Protein AF-A0A834HY02-F1 (afdb_monomer_lite)

Structure (mmCIF, N/CA/C/O backbone):
data_AF-A0A834HY02-F1
#
_entry.id   AF-A0A834HY02-F1
#
loop_
_atom_site.group_PDB
_atom_site.id
_atom_site.type_symbol
_atom_site.label_atom_id
_atom_site.label_alt_id
_atom_site.label_comp_id
_atom_site.label_asym_id
_atom_site.label_entity_id
_atom_site.label_seq_id
_atom_site.pdbx_PDB_ins_code
_atom_site.Cartn_x
_atom_site.Cartn_y
_atom_site.Cartn_z
_atom_site.occupancy
_atom_site.B_iso_or_equiv
_atom_site.auth_seq_id
_atom_site.auth_comp_id
_atom_site.auth_asym_id
_atom_site.auth_atom_id
_atom_site.pdbx_PDB_model_num
ATOM 1 N N . MET A 1 1 ? 18.602 -10.500 -2.495 1.00 50.47 1 MET A N 1
ATOM 2 C CA . MET A 1 1 ? 17.785 -9.323 -2.872 1.00 50.47 1 MET A CA 1
ATOM 3 C C . MET A 1 1 ? 16.300 -9.546 -2.580 1.00 50.47 1 MET A C 1
ATOM 5 O O . MET A 1 1 ? 15.779 -8.839 -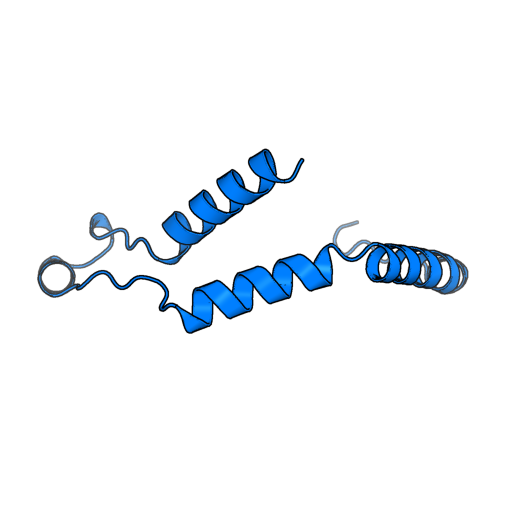1.733 1.00 50.47 1 MET A O 1
ATOM 9 N N . ARG A 1 2 ? 15.661 -10.591 -3.133 1.00 49.09 2 ARG A N 1
ATOM 10 C CA . ARG A 1 2 ? 14.237 -10.937 -2.904 1.00 49.09 2 ARG A CA 1
ATOM 11 C C . ARG A 1 2 ? 13.823 -11.092 -1.422 1.00 49.09 2 ARG A C 1
ATOM 13 O O . ARG A 1 2 ? 12.816 -10.540 -1.006 1.00 49.09 2 ARG A O 1
ATOM 20 N N . LEU A 1 3 ? 14.658 -11.728 -0.592 1.00 47.25 3 LEU A N 1
ATOM 21 C CA . LEU A 1 3 ? 14.387 -11.933 0.847 1.00 47.25 3 LEU A CA 1
ATOM 22 C C . LEU A 1 3 ? 14.375 -10.640 1.693 1.00 47.25 3 LEU A C 1
ATOM 24 O O . LEU A 1 3 ? 13.695 -10.578 2.712 1.00 47.25 3 LEU A O 1
ATOM 28 N N . ILE A 1 4 ? 15.117 -9.605 1.281 1.00 54.97 4 ILE A N 1
ATOM 29 C CA . ILE A 1 4 ? 15.173 -8.310 1.988 1.00 54.97 4 ILE A CA 1
ATOM 30 C C . ILE A 1 4 ? 13.954 -7.452 1.619 1.00 54.97 4 ILE A C 1
ATOM 32 O O . ILE A 1 4 ? 13.436 -6.709 2.445 1.00 54.97 4 ILE A O 1
ATOM 36 N N . PHE A 1 5 ? 13.462 -7.582 0.388 1.00 55.34 5 PHE A N 1
ATOM 37 C CA . PHE A 1 5 ? 12.284 -6.855 -0.078 1.00 55.34 5 PHE A CA 1
ATOM 38 C C . PHE A 1 5 ? 10.984 -7.439 0.481 1.00 55.34 5 PHE A 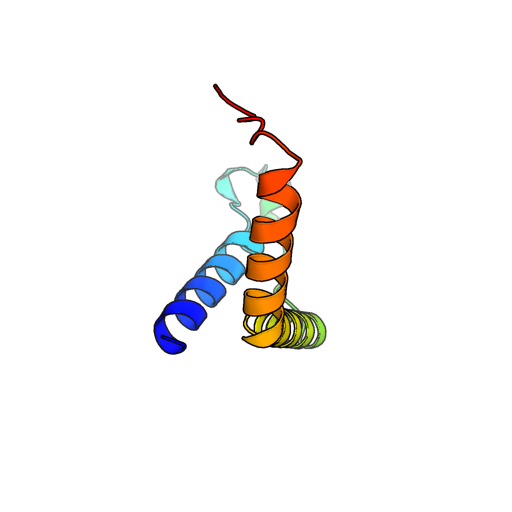C 1
ATOM 40 O O . PHE A 1 5 ? 10.117 -6.702 0.948 1.00 55.34 5 PHE A O 1
ATOM 47 N N . GLN A 1 6 ? 10.893 -8.767 0.551 1.00 58.19 6 GLN A N 1
ATOM 48 C CA . GLN A 1 6 ? 9.726 -9.463 1.091 1.00 58.19 6 GLN A CA 1
ATOM 49 C C . GLN A 1 6 ? 9.517 -9.166 2.590 1.00 58.19 6 GLN A C 1
ATOM 51 O O . GLN A 1 6 ? 8.382 -8.992 3.044 1.00 58.19 6 GLN A O 1
ATOM 56 N N . SER A 1 7 ? 10.602 -8.999 3.360 1.00 59.00 7 SER A N 1
ATOM 57 C CA . SER A 1 7 ? 10.527 -8.572 4.766 1.00 59.00 7 SER A CA 1
ATOM 58 C C . SER A 1 7 ? 10.067 -7.115 4.913 1.00 59.00 7 SER A C 1
ATOM 60 O O . SER A 1 7 ? 9.272 -6.806 5.803 1.00 59.00 7 SER A O 1
ATOM 62 N N . HIS A 1 8 ? 10.483 -6.229 4.003 1.00 64.00 8 HIS A N 1
ATOM 63 C CA . HIS A 1 8 ? 10.042 -4.834 3.971 1.00 64.00 8 HIS A CA 1
ATOM 64 C C . HIS A 1 8 ? 8.551 -4.709 3.627 1.00 64.00 8 HIS A C 1
ATOM 66 O O . HIS A 1 8 ? 7.822 -3.938 4.249 1.00 64.00 8 HIS A O 1
ATOM 72 N N . PHE A 1 9 ? 8.069 -5.522 2.689 1.00 65.56 9 PHE A N 1
ATOM 73 C CA . PHE A 1 9 ? 6.669 -5.525 2.274 1.00 65.56 9 PHE A CA 1
ATOM 74 C C . PHE A 1 9 ? 5.743 -6.092 3.355 1.00 65.56 9 PHE A C 1
ATOM 76 O O . PHE A 1 9 ? 4.676 -5.543 3.621 1.00 65.56 9 PHE A O 1
ATOM 83 N N . THR A 1 10 ? 6.185 -7.140 4.053 1.00 65.94 10 THR A N 1
ATOM 84 C CA . THR A 1 10 ? 5.461 -7.693 5.210 1.00 65.94 10 THR A CA 1
ATOM 85 C C . THR A 1 10 ? 5.339 -6.650 6.322 1.00 65.94 10 THR A C 1
ATOM 87 O O . THR A 1 10 ? 4.272 -6.476 6.909 1.00 65.94 10 THR A O 1
ATOM 90 N N . LYS A 1 11 ? 6.410 -5.885 6.560 1.00 71.81 11 LYS A N 1
ATOM 91 C CA . LYS A 1 11 ? 6.411 -4.775 7.516 1.00 71.81 11 LYS A CA 1
ATOM 92 C C . LYS A 1 11 ? 5.439 -3.659 7.112 1.00 71.81 11 LYS A C 1
ATOM 94 O O . LYS A 1 11 ? 4.709 -3.168 7.966 1.00 71.81 11 LYS A O 1
ATOM 99 N N . LEU A 1 12 ? 5.384 -3.294 5.831 1.00 69.88 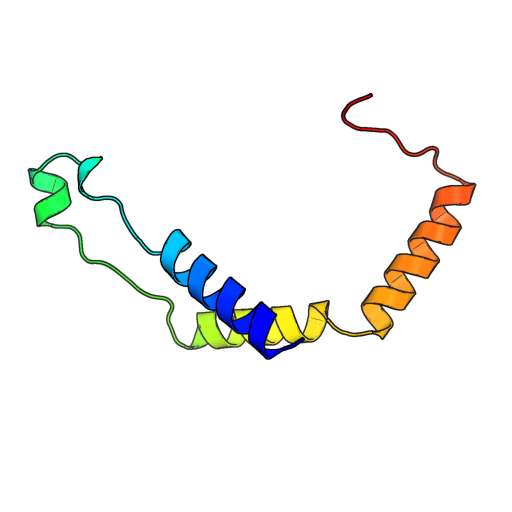12 LEU A N 1
ATOM 100 C CA . LEU A 1 12 ? 4.450 -2.285 5.311 1.00 69.88 12 LEU A CA 1
ATOM 101 C C . LEU A 1 12 ? 2.988 -2.743 5.393 1.00 69.88 12 LEU A C 1
ATOM 103 O O . LEU A 1 12 ? 2.143 -1.969 5.836 1.00 69.88 12 LEU A O 1
ATOM 107 N N . LYS A 1 13 ? 2.694 -4.010 5.058 1.00 69.75 13 LYS A N 1
ATOM 108 C CA . LYS A 1 13 ? 1.355 -4.602 5.235 1.00 69.75 13 LYS A CA 1
ATOM 109 C C . LYS A 1 13 ? 0.900 -4.494 6.692 1.00 69.75 13 LYS A C 1
ATOM 111 O O . LYS A 1 13 ? -0.217 -4.061 6.956 1.00 69.75 13 LYS A O 1
ATOM 116 N N . LEU A 1 14 ? 1.781 -4.815 7.640 1.00 72.44 14 LEU A N 1
ATOM 117 C CA . LEU A 1 14 ? 1.475 -4.681 9.065 1.00 72.44 14 LEU A CA 1
ATOM 118 C C . LEU A 1 14 ? 1.232 -3.223 9.469 1.00 72.44 14 LEU A C 1
ATOM 120 O O . LEU A 1 14 ? 0.346 -2.972 10.271 1.00 72.44 14 LEU A O 1
ATOM 124 N N . GLN A 1 15 ? 1.957 -2.258 8.903 1.00 81.69 15 GLN A N 1
ATOM 125 C CA . GLN A 1 15 ? 1.747 -0.841 9.216 1.00 81.69 15 GLN A CA 1
ATOM 126 C C . GLN A 1 15 ? 0.449 -0.267 8.638 1.00 81.69 15 GLN A C 1
ATOM 128 O O . GLN A 1 15 ? -0.174 0.561 9.291 1.00 81.69 15 GLN A O 1
ATOM 133 N N . TRP A 1 16 ? 0.048 -0.671 7.432 1.00 82.94 16 TRP A N 1
ATOM 134 C CA . TRP A 1 16 ? -1.142 -0.119 6.772 1.00 82.94 16 TRP A CA 1
ATOM 135 C C . TRP A 1 16 ? -2.447 -0.622 7.369 1.00 82.94 16 TRP A C 1
ATOM 137 O O . TRP A 1 16 ? -3.410 0.134 7.460 1.00 82.94 16 TRP A O 1
ATOM 147 N N . TYR A 1 17 ? -2.476 -1.890 7.772 1.00 84.12 17 TYR A N 1
ATOM 148 C CA . TYR A 1 17 ? -3.678 -2.466 8.354 1.00 84.12 17 TYR A CA 1
ATOM 149 C C . TYR A 1 17 ? -3.752 -2.217 9.862 1.00 84.12 17 TYR A C 1
ATOM 151 O O . TYR A 1 17 ? -4.853 -2.168 10.387 1.00 84.12 17 TYR A O 1
ATOM 159 N N . ASN A 1 18 ? -2.644 -2.002 10.577 1.00 88.31 18 ASN A N 1
ATOM 160 C CA . ASN A 1 18 ? -2.693 -1.813 12.028 1.00 88.31 18 ASN A CA 1
ATOM 161 C C . ASN A 1 18 ? -3.362 -0.489 12.434 1.00 88.31 18 ASN A C 1
ATOM 163 O O . ASN A 1 18 ? -2.918 0.597 12.063 1.00 88.31 18 ASN A O 1
ATOM 167 N N . CYS A 1 19 ? -4.412 -0.592 13.250 1.00 89.00 19 CYS A N 1
ATOM 168 C CA . CYS A 1 19 ? -5.047 0.565 13.864 1.00 89.00 19 CYS A CA 1
ATOM 169 C C . CYS A 1 19 ? -4.475 0.832 15.262 1.00 89.00 19 CYS A C 1
ATOM 171 O O . CYS A 1 19 ? -4.525 -0.024 16.147 1.00 89.00 19 CYS A O 1
ATOM 173 N N . ASP A 1 20 ? -3.988 2.054 15.483 1.00 91.94 20 ASP A N 1
ATOM 174 C CA . ASP A 1 20 ? -3.582 2.522 16.806 1.00 91.94 20 ASP A CA 1
ATOM 175 C C . ASP A 1 20 ? -4.814 2.902 17.643 1.00 91.94 20 ASP A C 1
ATOM 177 O O . ASP A 1 20 ? -5.289 4.041 17.627 1.00 91.94 20 ASP A O 1
ATOM 181 N N . LEU A 1 21 ? -5.329 1.928 18.396 1.00 93.56 21 LEU A N 1
ATOM 182 C CA . LEU A 1 21 ? -6.521 2.086 19.235 1.00 93.56 21 LEU A CA 1
ATOM 183 C C . LEU A 1 21 ? -6.352 3.121 20.353 1.00 93.56 21 LEU A C 1
ATOM 185 O O . LEU A 1 21 ? -7.352 3.614 20.872 1.00 93.56 21 LEU A O 1
ATOM 189 N N . THR A 1 22 ? -5.117 3.482 20.721 1.00 94.88 22 THR A N 1
ATOM 190 C CA . THR A 1 22 ? -4.868 4.509 21.748 1.00 94.88 22 THR A CA 1
ATOM 191 C C . THR A 1 22 ? -5.280 5.904 21.282 1.00 94.88 22 THR A C 1
ATOM 193 O O . THR A 1 22 ? -5.534 6.785 22.103 1.00 94.88 22 THR A O 1
ATOM 196 N N . LYS A 1 23 ? -5.398 6.090 19.963 1.00 94.81 23 LYS A N 1
ATOM 197 C CA . LYS A 1 23 ? -5.839 7.333 19.326 1.00 94.81 23 LYS A CA 1
ATOM 198 C C . LYS A 1 23 ? -7.347 7.387 19.090 1.00 94.81 23 LYS A C 1
ATOM 200 O O . LYS A 1 23 ? -7.834 8.380 18.555 1.00 94.81 23 LYS A O 1
ATOM 205 N N . LEU A 1 24 ? -8.086 6.345 19.473 1.00 94.62 24 LEU A N 1
ATOM 206 C CA . LEU A 1 24 ? -9.536 6.279 19.322 1.00 94.62 24 LEU A CA 1
ATOM 207 C C . LEU A 1 24 ? -10.252 6.484 20.669 1.00 94.62 24 LEU A C 1
ATOM 209 O O . LEU A 1 24 ? -9.754 6.056 21.713 1.00 94.62 24 LEU A O 1
ATOM 213 N N . PRO A 1 25 ? -11.455 7.088 20.669 1.00 96.75 25 PRO A N 1
ATOM 214 C CA . PRO A 1 25 ? -12.342 7.077 21.830 1.00 96.75 25 PRO A CA 1
ATOM 215 C C . PRO A 1 25 ? -12.643 5.646 22.303 1.00 96.75 25 PRO A C 1
ATOM 217 O O . PRO A 1 25 ? -12.779 4.731 21.488 1.00 96.75 25 PRO A O 1
ATOM 220 N N . LYS A 1 26 ? -12.766 5.441 23.623 1.00 95.44 26 LYS A N 1
ATOM 221 C CA . LYS A 1 26 ? -12.911 4.101 24.231 1.00 95.44 26 LYS A CA 1
ATOM 222 C C . LYS A 1 26 ? -14.100 3.309 23.685 1.00 95.44 26 LYS A C 1
ATOM 224 O O . LYS A 1 26 ? -13.984 2.107 23.474 1.00 95.44 26 LYS A O 1
ATOM 229 N N . ASP A 1 27 ? -15.226 3.971 23.464 1.00 96.12 27 ASP A N 1
ATOM 230 C CA . ASP A 1 27 ? -16.462 3.378 22.951 1.00 96.12 27 ASP A CA 1
ATOM 231 C C . ASP A 1 27 ? -16.341 2.903 21.494 1.00 96.12 27 ASP A C 1
ATOM 233 O O . ASP A 1 27 ? -16.994 1.932 21.106 1.00 96.12 27 ASP A O 1
ATOM 237 N N . ILE A 1 28 ? -15.474 3.548 20.708 1.00 95.50 28 ILE A N 1
ATOM 238 C CA . ILE A 1 28 ? -15.152 3.159 19.331 1.00 95.50 28 ILE A CA 1
ATOM 239 C C . ILE A 1 28 ? -14.089 2.059 19.322 1.00 95.50 28 ILE A C 1
ATOM 241 O O . ILE A 1 28 ? -14.266 1.043 18.652 1.00 95.50 28 ILE A O 1
ATOM 245 N N . ALA A 1 29 ? -13.024 2.215 20.113 1.00 96.06 29 ALA A N 1
ATOM 246 C CA . ALA A 1 29 ? -11.944 1.236 20.216 1.00 96.06 29 ALA A CA 1
ATOM 247 C C . ALA A 1 29 ? -12.454 -0.152 20.645 1.00 96.06 29 ALA A C 1
ATOM 249 O O . ALA A 1 29 ? -12.011 -1.161 20.108 1.00 96.06 29 ALA A O 1
ATOM 250 N N . GLN A 1 30 ? -13.432 -0.212 21.558 1.00 95.50 30 GLN A N 1
ATOM 251 C CA . GLN A 1 30 ? -14.049 -1.467 22.015 1.00 95.50 30 GLN A CA 1
ATOM 252 C C . GLN A 1 30 ? -14.857 -2.203 20.938 1.00 95.50 30 GLN A C 1
ATOM 254 O O . GLN A 1 30 ? -15.095 -3.401 21.070 1.00 95.50 30 GLN A O 1
ATOM 259 N N . LYS A 1 31 ? -15.302 -1.498 19.896 1.00 95.62 31 LYS A N 1
ATOM 260 C CA . LYS A 1 31 ? -16.087 -2.066 18.791 1.00 95.62 31 LYS A CA 1
ATOM 261 C C . LYS A 1 31 ? -15.237 -2.335 17.551 1.00 95.62 31 LYS A C 1
ATOM 263 O O . LYS A 1 31 ? -15.754 -2.862 16.569 1.00 95.62 31 LYS A O 1
ATOM 268 N N . PHE A 1 32 ? -13.964 -1.943 17.570 1.00 94.25 32 PHE A N 1
ATOM 269 C CA . PHE A 1 32 ? -13.087 -2.071 16.420 1.00 94.25 32 PHE A CA 1
ATOM 270 C C . PHE A 1 32 ? -12.726 -3.537 16.166 1.00 94.25 32 PHE A C 1
ATOM 272 O O . PHE A 1 32 ? -12.278 -4.249 17.064 1.00 94.25 32 PHE A O 1
ATOM 279 N N . VAL A 1 33 ? -12.878 -3.967 14.915 1.00 93.12 33 VAL A N 1
ATOM 280 C CA . VAL A 1 33 ? -12.446 -5.282 14.441 1.00 93.12 33 VAL A CA 1
ATOM 281 C C . VAL A 1 33 ? -11.327 -5.069 13.436 1.00 93.12 33 VAL A C 1
ATOM 283 O O . VAL A 1 33 ? -11.523 -4.450 12.391 1.00 93.12 33 VAL A O 1
ATOM 286 N N . GLN A 1 34 ? -10.143 -5.581 13.762 1.00 89.94 34 GLN A N 1
ATOM 287 C CA . GLN A 1 34 ? -8.978 -5.489 12.897 1.00 89.94 34 GLN A CA 1
ATOM 288 C C . GLN A 1 34 ? -9.166 -6.384 11.669 1.00 89.94 34 GLN A C 1
ATOM 290 O O . GLN A 1 34 ? -9.251 -7.604 11.796 1.00 89.94 34 GLN A O 1
ATOM 295 N N . LEU A 1 35 ? -9.186 -5.777 10.484 1.00 88.75 35 LEU A N 1
ATOM 296 C CA . LEU A 1 35 ? -9.198 -6.500 9.215 1.00 88.75 35 LEU A CA 1
ATOM 297 C C . LEU A 1 35 ? -7.775 -6.665 8.677 1.00 88.75 35 LEU A C 1
ATOM 299 O O . LEU A 1 35 ? -6.898 -5.843 8.949 1.00 88.75 35 LEU A O 1
ATOM 303 N N . GLY A 1 36 ? -7.556 -7.739 7.926 1.00 86.44 36 GLY A N 1
ATOM 304 C CA . GLY A 1 36 ? -6.342 -7.969 7.147 1.00 86.44 36 GLY A CA 1
ATOM 305 C C . GLY A 1 36 ? -6.635 -7.908 5.646 1.00 86.44 36 GLY A C 1
ATOM 306 O O . GLY A 1 36 ? -7.802 -7.820 5.260 1.00 86.44 36 GLY A O 1
ATOM 307 N N . PRO A 1 37 ? -5.596 -7.953 4.798 1.00 87.62 37 PRO A N 1
ATOM 308 C CA . PRO A 1 37 ? -5.790 -8.121 3.365 1.00 87.62 37 PRO A CA 1
ATOM 309 C C . PRO A 1 37 ? -6.444 -9.478 3.081 1.00 87.62 37 PRO A C 1
ATOM 311 O O . PRO A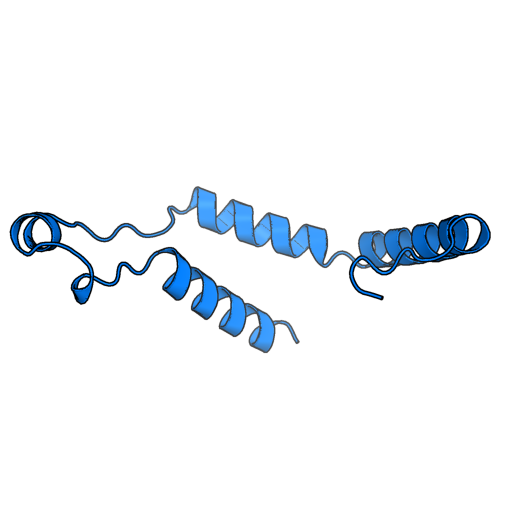 1 37 ? -6.074 -10.486 3.689 1.00 87.62 37 PRO A O 1
ATOM 314 N N . ASP A 1 38 ? -7.396 -9.499 2.154 1.00 90.31 38 ASP A N 1
ATOM 315 C CA . ASP A 1 38 ? -7.895 -10.743 1.571 1.00 90.31 38 ASP A CA 1
ATOM 316 C C . ASP A 1 38 ? -6.881 -11.333 0.575 1.00 90.31 38 ASP A C 1
ATOM 318 O O . ASP A 1 38 ? -5.873 -10.705 0.231 1.00 90.31 38 ASP A O 1
ATOM 322 N N . GLN A 1 39 ? -7.126 -12.574 0.147 1.00 91.25 39 GLN A N 1
ATOM 323 C CA . GLN A 1 39 ? -6.213 -13.288 -0.746 1.00 91.25 39 GLN A CA 1
ATOM 324 C C . GLN A 1 39 ? -6.058 -12.569 -2.092 1.00 91.25 39 GLN A C 1
ATOM 326 O O . GLN A 1 3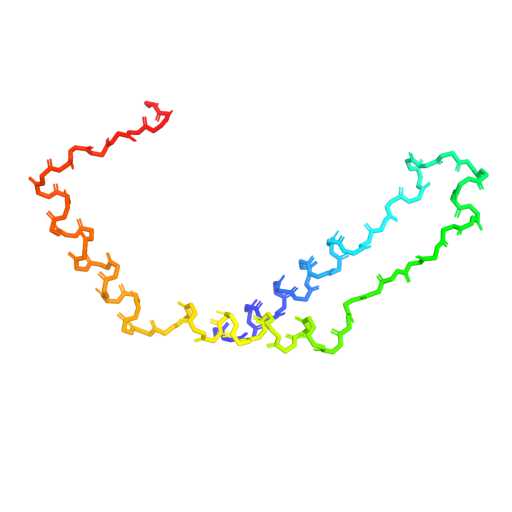9 ? -4.937 -12.403 -2.559 1.00 91.25 39 GLN A O 1
ATOM 331 N N . ASP A 1 40 ? -7.150 -12.053 -2.655 1.00 93.56 40 ASP A N 1
ATOM 332 C CA . ASP A 1 40 ? -7.130 -11.321 -3.924 1.00 93.56 40 ASP A CA 1
ATOM 333 C C . ASP A 1 40 ? -6.235 -10.071 -3.839 1.00 93.56 40 ASP A C 1
ATOM 335 O O . ASP A 1 40 ? -5.460 -9.779 -4.752 1.00 93.56 40 ASP A O 1
ATOM 339 N N . THR A 1 41 ? -6.278 -9.350 -2.714 1.00 87.94 41 THR A N 1
ATOM 340 C CA . THR A 1 41 ? -5.398 -8.207 -2.443 1.00 87.94 41 THR A CA 1
ATOM 341 C C . THR A 1 41 ? -3.939 -8.643 -2.343 1.00 87.94 41 THR A C 1
ATOM 343 O O . THR A 1 41 ? -3.047 -7.945 -2.831 1.00 87.94 41 THR A O 1
ATOM 346 N N . VAL A 1 42 ? -3.665 -9.784 -1.705 1.00 87.25 42 VAL A N 1
ATOM 347 C CA . VAL A 1 42 ? -2.306 -10.338 -1.634 1.00 87.25 42 VAL A CA 1
ATOM 348 C C . VAL A 1 42 ? -1.787 -10.648 -3.037 1.00 87.25 42 VAL A C 1
ATOM 350 O O . VAL A 1 42 ? -0.709 -10.163 -3.385 1.00 87.25 42 VAL A O 1
ATOM 353 N N . ASP A 1 43 ? -2.577 -11.348 -3.846 1.00 90.12 43 ASP A N 1
ATOM 354 C CA . ASP A 1 43 ? -2.215 -11.764 -5.202 1.00 90.12 43 ASP A CA 1
ATOM 355 C C . ASP A 1 43 ? -2.005 -10.554 -6.125 1.00 90.12 43 ASP A C 1
ATOM 357 O O . ASP A 1 43 ? -1.031 -10.488 -6.879 1.00 90.12 43 ASP A O 1
ATOM 361 N N . PHE A 1 44 ? -2.871 -9.540 -6.024 1.00 88.94 44 PHE A N 1
ATOM 362 C CA . PHE A 1 44 ? -2.726 -8.291 -6.770 1.00 88.94 44 PHE A CA 1
ATOM 363 C C . PHE A 1 44 ? -1.414 -7.567 -6.441 1.00 88.94 44 PHE A C 1
ATOM 365 O O . PHE A 1 44 ? -0.740 -7.057 -7.342 1.00 88.94 44 PHE A O 1
ATOM 372 N N . LEU A 1 45 ? -1.050 -7.494 -5.157 1.00 84.88 45 LEU A N 1
ATOM 373 C CA . LEU A 1 45 ? 0.167 -6.811 -4.717 1.00 84.88 45 LEU A CA 1
ATOM 374 C C . LEU A 1 45 ? 1.425 -7.560 -5.165 1.00 84.88 45 LEU A C 1
ATOM 376 O O . LEU A 1 45 ? 2.378 -6.919 -5.606 1.00 84.88 45 LEU A O 1
ATOM 380 N N . GLU A 1 46 ? 1.417 -8.891 -5.095 1.00 86.00 46 GLU A N 1
ATOM 381 C CA . GLU A 1 46 ? 2.513 -9.729 -5.593 1.00 86.00 46 GLU A CA 1
ATOM 382 C C . GLU A 1 46 ? 2.685 -9.590 -7.109 1.00 86.00 46 GLU A C 1
ATOM 384 O O . GLU A 1 46 ? 3.796 -9.410 -7.605 1.00 86.00 46 GLU A O 1
ATOM 389 N N . GLU A 1 47 ? 1.588 -9.589 -7.864 1.00 87.69 47 GLU A N 1
ATOM 390 C CA . GLU A 1 47 ? 1.651 -9.420 -9.314 1.00 87.69 47 GLU A CA 1
ATOM 391 C C . GLU A 1 47 ? 2.085 -8.002 -9.716 1.00 87.69 47 GLU A C 1
ATOM 393 O O . GLU A 1 47 ? 2.820 -7.818 -10.691 1.00 87.69 47 GLU A O 1
ATOM 398 N N . SER A 1 48 ? 1.662 -6.990 -8.956 1.00 85.31 48 SER A N 1
ATOM 399 C CA . SER A 1 48 ? 2.094 -5.604 -9.148 1.00 85.31 48 SER A CA 1
ATOM 400 C C . SER A 1 48 ? 3.597 -5.449 -8.911 1.00 85.31 48 SER A C 1
ATOM 402 O O . SER A 1 48 ? 4.274 -4.848 -9.745 1.00 85.31 48 SER A O 1
ATOM 404 N N . GLU A 1 49 ? 4.126 -6.047 -7.838 1.00 82.44 49 GLU A N 1
ATOM 405 C CA . GLU A 1 49 ? 5.566 -6.090 -7.548 1.00 82.44 49 GLU A CA 1
ATOM 406 C C . GLU A 1 49 ? 6.332 -6.785 -8.679 1.00 82.44 49 GLU A C 1
ATOM 408 O O . GLU A 1 49 ? 7.264 -6.221 -9.260 1.00 82.44 49 GLU A O 1
ATOM 413 N N . ARG A 1 50 ? 5.890 -7.984 -9.069 1.00 84.06 50 ARG A N 1
ATOM 414 C CA . ARG A 1 50 ? 6.528 -8.760 -10.136 1.00 84.06 50 ARG A CA 1
ATOM 415 C C . ARG A 1 50 ? 6.621 -7.976 -11.446 1.00 84.06 50 ARG A C 1
ATOM 417 O O . ARG A 1 50 ? 7.620 -8.083 -12.160 1.00 84.06 50 ARG A O 1
ATOM 424 N N . LYS A 1 51 ? 5.585 -7.203 -11.789 1.00 83.88 51 LYS A N 1
ATOM 425 C CA . LYS A 1 51 ? 5.568 -6.361 -12.995 1.00 83.88 51 LYS A CA 1
ATOM 426 C C . LYS A 1 51 ? 6.465 -5.132 -12.865 1.00 83.88 51 LYS A C 1
ATOM 428 O O . LYS A 1 51 ? 7.123 -4.773 -13.844 1.00 83.88 51 LYS A O 1
ATOM 433 N N . SER A 1 52 ? 6.502 -4.484 -11.700 1.00 79.56 52 SER A N 1
ATOM 434 C CA . SER A 1 52 ? 7.342 -3.298 -11.487 1.00 79.56 52 SER A CA 1
ATOM 435 C C . SER A 1 52 ? 8.835 -3.622 -11.476 1.00 79.56 52 SER A C 1
ATOM 437 O O . SER A 1 52 ? 9.643 -2.822 -11.948 1.00 79.56 52 SER A O 1
ATOM 439 N N . ASP A 1 53 ? 9.200 -4.818 -11.018 1.00 79.56 53 ASP A N 1
ATOM 440 C CA . ASP A 1 53 ? 10.588 -5.294 -10.983 1.00 79.56 53 ASP A CA 1
ATOM 441 C C . ASP A 1 53 ? 11.082 -5.825 -12.333 1.00 79.56 53 ASP A C 1
ATOM 443 O O . ASP A 1 53 ? 12.212 -6.306 -12.467 1.00 79.56 53 ASP A O 1
ATOM 447 N N . TRP A 1 54 ? 10.254 -5.735 -13.375 1.00 85.94 54 TRP A N 1
ATOM 448 C CA . TRP A 1 54 ? 10.622 -6.260 -14.673 1.00 85.94 54 TRP A CA 1
ATOM 449 C C . TRP A 1 54 ? 11.733 -5.420 -15.312 1.00 85.94 54 TRP A C 1
ATOM 451 O O . TRP A 1 54 ? 11.595 -4.216 -15.540 1.00 85.94 54 TRP A O 1
ATOM 461 N N . ILE A 1 55 ? 12.851 -6.076 -15.634 1.00 78.38 55 ILE A N 1
ATOM 462 C CA . ILE A 1 55 ? 14.068 -5.425 -16.139 1.00 78.38 55 ILE A CA 1
ATOM 463 C C . ILE A 1 55 ? 13.811 -4.581 -17.394 1.00 78.38 55 ILE A C 1
ATOM 465 O O . ILE A 1 55 ? 14.389 -3.510 -17.548 1.00 78.38 55 ILE A O 1
ATOM 469 N N . PHE A 1 56 ? 12.896 -5.014 -18.262 1.00 80.25 56 PHE A N 1
ATOM 470 C CA . PHE A 1 56 ? 12.527 -4.270 -19.465 1.00 80.25 56 PHE A CA 1
ATOM 471 C C . PHE A 1 56 ? 11.788 -2.972 -19.147 1.00 80.25 56 PHE A C 1
ATOM 473 O O . PHE A 1 56 ? 12.041 -1.962 -19.798 1.00 80.25 56 PHE A O 1
ATOM 480 N N . THR A 1 57 ? 10.945 -2.964 -18.114 1.00 79.19 57 THR A N 1
ATOM 481 C CA . THR A 1 57 ? 10.301 -1.746 -17.608 1.00 79.19 57 THR A CA 1
ATOM 482 C C . THR A 1 57 ? 11.356 -0.763 -17.104 1.00 79.19 57 THR A C 1
ATOM 484 O O . THR A 1 57 ? 11.319 0.417 -17.444 1.00 79.19 57 THR A O 1
ATOM 487 N N . GLN A 1 58 ? 12.358 -1.248 -16.365 1.00 84.88 58 GLN A N 1
ATOM 488 C CA . GLN A 1 58 ? 13.454 -0.411 -15.866 1.00 84.88 58 GLN A CA 1
ATOM 489 C C . GLN A 1 58 ? 14.326 0.149 -17.000 1.00 84.88 58 GLN A C 1
ATOM 491 O O . GLN A 1 58 ? 14.666 1.334 -16.997 1.00 84.88 58 GLN A O 1
ATOM 496 N N . LEU A 1 59 ? 14.635 -0.669 -18.011 1.00 86.25 59 LEU A N 1
ATOM 497 C CA . LEU A 1 59 ? 15.349 -0.234 -19.214 1.00 86.25 59 LEU A CA 1
ATOM 498 C C . LEU A 1 59 ? 14.546 0.803 -20.005 1.00 86.25 59 LEU A C 1
ATOM 500 O O . LEU A 1 59 ? 15.100 1.811 -20.435 1.00 86.25 59 LEU A O 1
ATOM 504 N N . TRP A 1 60 ? 13.236 0.601 -20.149 1.00 87.75 60 TRP A N 1
ATOM 505 C CA . TRP A 1 60 ? 12.348 1.562 -20.793 1.00 87.75 60 TRP A CA 1
ATOM 506 C C . TRP A 1 60 ? 12.319 2.896 -20.046 1.00 87.75 60 TRP A C 1
ATOM 508 O O . TRP A 1 60 ? 12.492 3.949 -20.656 1.00 87.75 60 TRP A O 1
ATOM 518 N N . HIS A 1 61 ? 12.193 2.871 -18.717 1.00 85.38 61 HIS A N 1
ATOM 519 C CA . HIS A 1 61 ? 12.281 4.081 -17.902 1.00 85.38 61 HIS A CA 1
ATOM 520 C C . HIS A 1 61 ? 13.627 4.793 -18.060 1.00 85.38 61 HIS A C 1
ATOM 522 O O . HIS A 1 61 ? 13.651 6.021 -18.139 1.00 85.38 61 HIS A O 1
ATOM 528 N N . ALA A 1 62 ? 14.737 4.054 -18.125 1.00 87.94 62 ALA A N 1
ATOM 529 C CA . ALA A 1 62 ? 16.059 4.632 -18.347 1.00 87.94 62 ALA A CA 1
ATOM 530 C C . ALA A 1 62 ? 16.173 5.291 -19.732 1.00 87.94 62 ALA A C 1
ATOM 532 O O . ALA A 1 62 ? 16.665 6.413 -19.834 1.00 87.94 62 ALA A O 1
ATOM 533 N N . LEU A 1 63 ? 15.657 4.642 -20.779 1.00 89.00 63 LEU A N 1
ATOM 534 C CA . LEU A 1 63 ? 15.633 5.179 -22.143 1.00 89.00 63 LEU A CA 1
ATOM 535 C C . LEU A 1 63 ? 14.769 6.438 -22.249 1.00 89.00 63 LEU A C 1
ATOM 537 O O . LEU A 1 63 ? 15.207 7.443 -22.805 1.00 89.00 63 LEU A O 1
ATOM 541 N N . VAL A 1 64 ? 13.566 6.416 -21.672 1.00 88.69 64 VAL A N 1
ATOM 542 C CA . VAL A 1 64 ? 12.669 7.577 -21.648 1.00 88.69 64 VAL A CA 1
ATOM 543 C C . VAL A 1 64 ? 13.294 8.729 -20.866 1.00 88.69 64 VAL A C 1
ATOM 545 O O . VAL A 1 64 ? 13.240 9.864 -21.325 1.00 88.69 64 VAL A O 1
ATOM 548 N N . LYS A 1 65 ? 13.940 8.466 -19.723 1.00 84.88 65 LYS A N 1
ATOM 549 C CA . LYS A 1 65 ? 14.666 9.500 -18.967 1.00 84.88 65 LYS A CA 1
ATOM 550 C C . LYS A 1 65 ? 15.836 10.081 -19.753 1.00 84.88 65 LYS A C 1
ATOM 552 O O . LYS A 1 65 ? 16.027 11.291 -19.712 1.00 84.88 65 LYS A O 1
ATOM 557 N N . LEU A 1 66 ? 16.591 9.249 -20.470 1.00 88.19 66 LEU A N 1
ATOM 558 C CA . LEU A 1 66 ? 17.685 9.709 -21.323 1.00 88.19 66 LEU A CA 1
ATOM 559 C C . LEU A 1 66 ? 17.160 10.622 -22.434 1.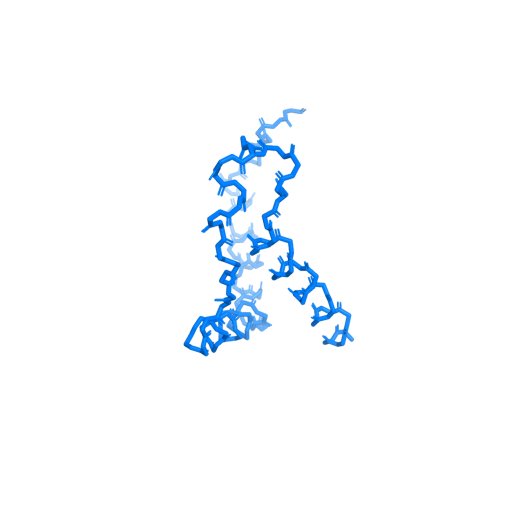00 88.19 66 LEU A C 1
ATOM 561 O O . LEU A 1 66 ? 17.698 11.702 -22.638 1.00 88.19 66 LEU A O 1
ATOM 565 N N . PHE A 1 67 ? 16.087 10.215 -23.114 1.00 87.88 67 PHE A N 1
ATOM 566 C CA . PHE A 1 67 ? 15.493 11.001 -24.190 1.00 87.88 67 PHE A CA 1
ATOM 567 C C . PHE A 1 67 ? 14.876 12.302 -23.670 1.00 87.88 67 PHE A C 1
ATOM 569 O O . PHE A 1 67 ? 15.213 13.378 -24.148 1.00 87.88 67 PHE A O 1
ATOM 576 N N . LEU A 1 68 ? 14.012 12.228 -22.654 1.00 85.19 68 LEU A N 1
ATOM 577 C CA . LEU A 1 68 ? 13.351 13.405 -22.095 1.00 85.19 68 LEU A CA 1
ATOM 578 C C . LEU A 1 68 ? 14.336 14.351 -21.407 1.00 85.19 68 LEU A C 1
ATOM 580 O O . LEU A 1 68 ? 14.135 15.554 -21.483 1.00 85.19 68 LEU A O 1
ATOM 584 N N . GLY A 1 69 ? 15.415 13.851 -20.801 1.00 79.31 69 GLY A N 1
ATOM 585 C CA . GLY A 1 69 ? 16.452 14.683 -20.181 1.00 79.31 69 GLY A CA 1
ATOM 586 C C . GLY A 1 69 ? 17.227 15.562 -21.170 1.00 79.31 69 GLY A C 1
ATOM 587 O O . GLY A 1 69 ? 17.816 16.556 -20.757 1.00 79.31 69 GLY A O 1
ATOM 588 N N . LEU A 1 70 ? 17.197 15.244 -22.470 1.00 77.19 70 LEU A N 1
ATOM 589 C CA . LEU A 1 70 ? 17.751 16.108 -23.519 1.00 77.19 70 LEU A CA 1
ATOM 590 C C . LEU A 1 70 ? 16.838 17.300 -23.845 1.00 77.19 70 LEU A C 1
ATOM 592 O O . LEU A 1 70 ? 17.319 18.311 -24.349 1.00 77.19 70 LEU A O 1
ATOM 596 N N . PHE A 1 71 ? 15.536 17.190 -23.563 1.00 78.56 71 PHE A N 1
ATOM 597 C CA . PHE A 1 71 ? 14.528 18.201 -23.909 1.00 78.56 71 PHE A CA 1
ATOM 598 C C . PHE A 1 71 ? 13.913 18.902 -22.689 1.00 78.56 71 PHE A C 1
ATOM 600 O O . PHE A 1 71 ? 13.339 19.978 -22.830 1.00 78.56 71 PHE A O 1
ATOM 607 N N . MET A 1 72 ? 14.024 18.311 -21.500 1.00 73.94 72 MET A N 1
ATOM 608 C CA . MET A 1 72 ? 13.455 18.803 -20.248 1.00 73.94 72 MET A CA 1
ATOM 609 C C . MET A 1 72 ? 14.583 19.069 -19.255 1.00 73.94 72 MET A C 1
ATOM 611 O O . MET A 1 72 ? 15.293 18.150 -18.844 1.00 73.94 72 MET A O 1
ATOM 615 N N . THR A 1 73 ? 14.724 20.317 -18.814 1.00 69.69 73 THR A N 1
ATOM 616 C CA . THR A 1 73 ? 15.487 20.614 -17.602 1.00 69.69 73 THR A CA 1
ATOM 617 C C . THR A 1 73 ? 14.741 20.030 -16.406 1.00 69.69 73 THR A C 1
ATOM 619 O O . THR A 1 73 ? 13.521 20.149 -16.298 1.00 69.69 73 THR A O 1
ATOM 622 N N . GLN A 1 74 ? 15.462 19.344 -15.519 1.00 64.25 74 GLN A N 1
ATOM 623 C CA . GLN A 1 74 ? 14.866 18.723 -14.340 1.00 64.25 74 GLN A CA 1
ATOM 624 C C . GLN A 1 74 ? 14.328 19.837 -13.432 1.00 64.25 74 GLN A C 1
ATOM 626 O O . GLN A 1 74 ? 15.102 20.561 -12.808 1.00 64.25 74 GLN A O 1
ATOM 631 N N . THR A 1 75 ? 13.009 20.030 -13.404 1.00 64.31 75 THR A N 1
ATOM 632 C CA . THR A 1 75 ? 12.374 20.948 -12.462 1.00 64.31 75 THR A CA 1
ATOM 633 C C . THR A 1 75 ? 12.417 20.299 -11.093 1.00 64.31 75 THR A C 1
ATOM 635 O O . THR A 1 75 ? 11.593 19.450 -10.756 1.00 64.31 75 THR A O 1
ATOM 638 N N . SER A 1 76 ? 13.411 20.695 -10.303 1.00 58.91 76 SER A N 1
ATOM 639 C CA . SER A 1 76 ? 13.443 20.342 -8.896 1.00 58.91 76 SER A CA 1
ATOM 640 C C . SER A 1 76 ? 12.193 20.921 -8.244 1.00 58.91 76 SER A C 1
ATOM 642 O O . SER A 1 76 ? 12.017 22.137 -8.197 1.00 58.91 76 SER A O 1
ATOM 644 N N . ILE A 1 77 ? 11.294 20.055 -7.775 1.00 57.94 77 ILE A N 1
ATOM 645 C CA . ILE A 1 77 ? 10.074 20.500 -7.086 1.00 57.94 77 ILE A CA 1
ATOM 646 C C . ILE A 1 77 ? 10.412 21.211 -5.763 1.00 57.94 77 ILE A C 1
ATOM 648 O O . ILE A 1 77 ? 9.606 21.976 -5.246 1.00 57.94 77 ILE A O 1
ATOM 652 N N . ASN A 1 78 ? 11.634 20.995 -5.268 1.00 58.81 78 ASN A N 1
ATOM 653 C CA . ASN A 1 78 ? 12.288 21.754 -4.213 1.00 58.81 78 ASN A CA 1
ATOM 654 C C . ASN A 1 78 ? 13.654 22.183 -4.758 1.00 58.81 78 ASN A C 1
ATOM 656 O O . ASN A 1 78 ? 14.495 21.309 -4.943 1.00 58.81 78 ASN A O 1
ATOM 660 N N . GLY A 1 79 ? 13.871 23.458 -5.084 1.00 46.09 79 GLY A N 1
ATOM 661 C CA . GLY A 1 79 ? 15.210 23.953 -5.446 1.00 46.09 79 GLY A CA 1
ATOM 662 C C . GLY A 1 79 ? 16.298 23.480 -4.484 1.00 46.09 79 GLY A C 1
ATOM 663 O O . GLY A 1 79 ? 16.006 23.414 -3.268 1.00 46.09 79 GLY A O 1
#

Secondary structure (DSSP, 8-state):
-HHHHHHHHHHHHHHHH---GGGS-HHHHTT-------HHHHHHHHHHHHHHT-HHHHHHHHHHHHHHHHH-----S--

Foldseek 3Di:
DVVVVVVVVVVVQCVVQDDPLVPPDPVVSVVDDRDHDDPVRVVVVVVVVVVCPDVVVVVVVVVVCVVVVVVDDPPDPPD

InterPro domains:
  IPR007884 Protein-L-histidine N-pros-methyltransferase [PF05219] (16-79)
  IPR007884 Protein-L-histidine N-pros-methyltransferase [PTHR12890] (13-79)

Organism: Rhynchophorus ferrugineus (NCBI:txid354439)

Sequence (79 aa):
MRLIFQSHFTKLKLQWYNCDLTKLPKDIAQKFVQLGPDQDTVDFLEESERKSDWIFTQLWHALVKLFLGLFMTQTSING

Radius of gyration: 19.99 Å; chains: 1; bounding box: 34×37×48 Å

pLDDT: mean 80.41, std 13.44, range [46.09, 96.75]